Protein AF-A0A7S4T1X8-F1 (afdb_monomer)

Mean predicted aligned error: 4.45 Å

Organism: NCBI:txid49249

Solvent-accessible surface area (backbone atoms only — not comparable to full-atom values): 9087 Å² total; per-residue (Å²): 122,90,40,72,90,35,52,66,47,75,47,68,41,70,89,72,30,45,73,44,75,44,71,43,98,86,68,46,76,43,75,45,71,50,21,44,29,36,38,38,36,31,72,86,72,51,76,51,74,51,74,51,47,80,84,71,70,83,69,49,71,51,75,42,62,51,98,85,70,48,77,79,42,76,48,58,38,67,41,75,68,45,48,59,50,34,54,57,47,38,72,74,37,76,88,56,64,67,67,60,57,67,44,41,67,57,53,50,51,51,51,53,37,52,50,47,22,73,75,70,70,50,80,46,82,96,58,83,49,71,68,53,54,53,50,50,50,52,35,51,66,61,44,48,65,57,48,55,59,74,72,107

Radius of gyration: 18.96 Å; Cα contacts (8 Å, |Δi|>4): 176; chains: 1; bounding box: 48×50×50 Å

Nearest PDB structures (foldseek):
  1apy-assembly1_D  TM=4.528E-01  e=2.384E+00  Homo sapiens
  1lqy-assembly1_A  TM=5.316E-01  e=3.825E+00  Geobacillus stearothermophilus

Foldseek 3Di:
DDFPVFWPDKDWPLVFWDKDWDQDPVRDIDIAIQWTWMWTATNVGDIDIDTDHVPPDDKDKDWDADPVRHTPDMDIQPDPVLVVQLVVVCVVVVPDDSVCSSCVVVVVLVVVLVVCCVVPVPHRPPDDDPVNVVRVVNSVVSVGVVRVVNND

Secondary structure (DSSP, 8-state):
---TTTEEEEEE-TTT-EEEEEE-TTS-EEEEEEEEEEEEEETTS-EEEEEEETTS-S-EEEEEE-TTS-EEEEEEES-HHHHHHHHHHHHH-TTS-THHHHHHHHHHHHHHHHHHHHHH----TTPPPHHHHHHHHHHHHHHHHHHHHHT-

Sequence (152 aa):
DVSVENIESVVADKDFSSMQTLPGPSGKEFTDFDKIKFTIKTKTGKEVSVAADRCGGTDSYATVTDTNGEEVFRYWMPDEEDKIAVEKLQAKYPTAMPYFFTQDPDYVTVKERVAKFTATGEEAEGLATIGVAVETLRVAEYLTPLLMEQLK

Structure (mmCIF, N/CA/C/O backbone):
data_AF-A0A7S4T1X8-F1
#
_entry.id   AF-A0A7S4T1X8-F1
#
loop_
_atom_site.group_PDB
_atom_site.id
_atom_site.type_symbol
_atom_site.label_atom_id
_atom_site.label_alt_id
_atom_site.label_comp_id
_atom_site.label_asym_id
_atom_site.label_entity_id
_atom_site.label_seq_id
_atom_site.pdbx_PDB_ins_code
_atom_site.Cartn_x
_atom_site.Cartn_y
_atom_site.Cartn_z
_atom_site.occupancy
_atom_site.B_iso_or_equiv
_atom_site.auth_seq_id
_atom_site.auth_comp_id
_atom_site.auth_asym_id
_atom_site.auth_atom_id
_atom_site.pdbx_PDB_model_num
ATOM 1 N N . ASP A 1 1 ? -10.470 -7.784 -4.497 1.00 86.88 1 ASP A 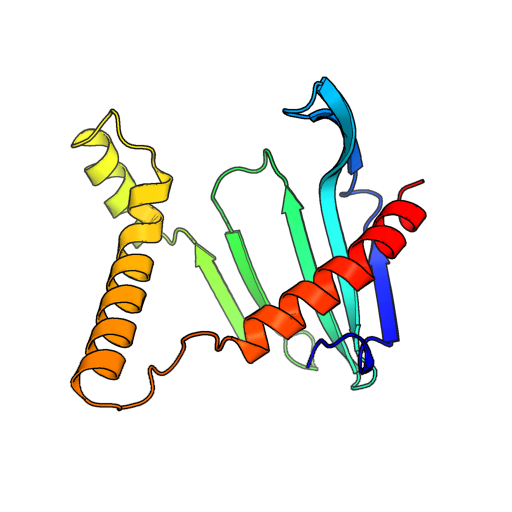N 1
ATOM 2 C CA . ASP A 1 1 ? -11.297 -8.394 -3.431 1.00 86.88 1 ASP A CA 1
ATOM 3 C C . ASP A 1 1 ? -11.672 -7.356 -2.390 1.00 86.88 1 ASP A C 1
ATOM 5 O O . ASP A 1 1 ? -12.847 -7.208 -2.088 1.00 86.88 1 ASP A O 1
ATOM 9 N N . VAL A 1 2 ? -10.699 -6.582 -1.907 1.00 94.06 2 VAL A N 1
ATOM 10 C CA . VAL A 1 2 ? -10.977 -5.371 -1.131 1.00 94.06 2 VAL A CA 1
ATOM 11 C C . VAL A 1 2 ? -11.645 -4.329 -2.036 1.00 94.06 2 VAL A C 1
ATOM 13 O O . VAL A 1 2 ? -11.063 -3.916 -3.036 1.00 94.06 2 VAL A O 1
ATOM 16 N N . SER A 1 3 ? -12.871 -3.943 -1.693 1.00 97.00 3 SER A N 1
ATOM 17 C CA . SER A 1 3 ? -13.608 -2.797 -2.238 1.00 97.00 3 SER A CA 1
ATOM 18 C C . SER A 1 3 ? -14.526 -2.256 -1.144 1.00 97.00 3 SER A C 1
ATOM 20 O O . SER A 1 3 ? -14.841 -2.985 -0.201 1.00 97.00 3 SER A O 1
ATOM 22 N N . VAL A 1 4 ? -14.989 -1.011 -1.264 1.00 97.69 4 VAL A N 1
ATOM 23 C CA . VAL A 1 4 ? -15.889 -0.392 -0.269 1.00 97.69 4 VAL A CA 1
ATOM 24 C C . VAL A 1 4 ? -17.127 -1.258 -0.014 1.00 97.69 4 VAL A C 1
ATOM 26 O O . VAL A 1 4 ? -17.553 -1.446 1.121 1.00 97.69 4 VAL A O 1
ATOM 29 N N . GLU A 1 5 ? -17.679 -1.850 -1.068 1.00 97.88 5 GLU A N 1
ATOM 30 C CA . GLU A 1 5 ? -18.877 -2.683 -1.013 1.00 97.88 5 GLU A CA 1
ATOM 31 C C . GLU A 1 5 ? -18.616 -4.062 -0.399 1.00 97.88 5 GLU A C 1
ATOM 33 O O . GLU A 1 5 ? -19.553 -4.683 0.109 1.00 97.88 5 GLU A O 1
ATOM 38 N N . ASN A 1 6 ? -17.375 -4.551 -0.438 1.00 98.06 6 ASN A N 1
ATOM 39 C CA . ASN A 1 6 ? -17.007 -5.883 0.038 1.00 98.06 6 ASN A CA 1
ATOM 40 C C . ASN A 1 6 ? -16.298 -5.879 1.402 1.00 98.06 6 ASN A C 1
ATOM 42 O O . ASN A 1 6 ? -16.036 -6.947 1.952 1.00 98.06 6 ASN A O 1
ATOM 46 N N . ILE A 1 7 ? -16.005 -4.711 1.975 1.00 98.25 7 ILE A N 1
ATOM 47 C CA . ILE A 1 7 ? -15.498 -4.608 3.348 1.00 98.25 7 ILE A CA 1
ATOM 48 C C . ILE A 1 7 ? -16.614 -5.012 4.323 1.00 98.25 7 ILE A C 1
ATOM 50 O O . ILE A 1 7 ? -17.732 -4.495 4.269 1.00 98.25 7 ILE A O 1
ATOM 54 N N . GLU A 1 8 ? -16.319 -5.978 5.192 1.00 98.19 8 GLU A N 1
ATOM 55 C CA . GLU A 1 8 ? -17.170 -6.379 6.317 1.00 98.19 8 GLU A CA 1
ATOM 56 C C . GLU A 1 8 ? -16.821 -5.550 7.555 1.00 98.19 8 GLU A C 1
ATOM 58 O O . GLU A 1 8 ? -17.704 -4.985 8.198 1.00 98.19 8 GLU A O 1
ATOM 63 N N . SER A 1 9 ? -15.528 -5.452 7.870 1.00 98.12 9 SER A N 1
ATOM 64 C CA . SER A 1 9 ? -15.030 -4.676 9.001 1.00 98.12 9 SER A CA 1
ATOM 65 C C . SER A 1 9 ? -13.590 -4.214 8.785 1.00 98.12 9 SER A C 1
ATOM 67 O O . SER A 1 9 ? -12.847 -4.763 7.968 1.00 98.12 9 SER A O 1
ATOM 69 N N . VAL A 1 10 ? -13.198 -3.185 9.535 1.00 98.31 10 VAL A N 1
ATOM 70 C CA . VAL A 1 10 ? -11.813 -2.728 9.648 1.00 98.31 10 VAL A CA 1
ATOM 71 C C . VAL A 1 10 ? -11.495 -2.437 11.110 1.00 98.31 10 VAL A C 1
ATOM 73 O O . VAL A 1 10 ? -12.286 -1.786 11.797 1.00 98.31 10 VAL A O 1
ATOM 76 N N . VAL A 1 11 ? -10.345 -2.914 11.582 1.00 98.56 11 VAL A N 1
ATOM 77 C CA . VAL A 1 11 ? -9.881 -2.713 12.961 1.00 98.56 11 VAL A CA 1
ATOM 78 C C . VAL A 1 11 ? -8.464 -2.154 12.946 1.00 98.56 11 VAL A C 1
ATOM 80 O O . VAL A 1 11 ? -7.575 -2.753 12.344 1.00 98.56 11 VAL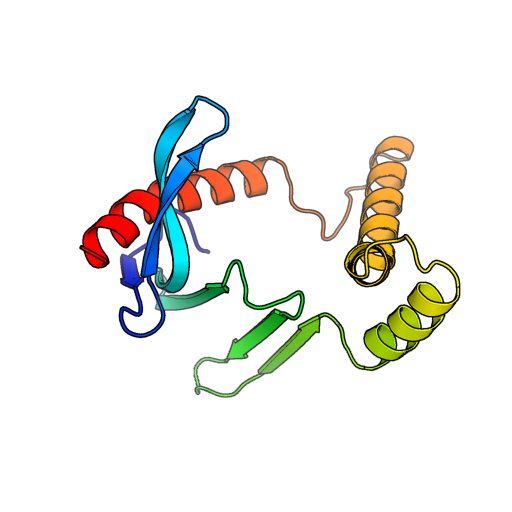 A O 1
ATOM 83 N N . ALA A 1 12 ? -8.263 -1.014 13.604 1.00 98.38 12 ALA A N 1
ATOM 84 C CA . ALA A 1 12 ? -6.953 -0.419 13.830 1.00 98.38 12 ALA A CA 1
ATOM 85 C C . ALA A 1 12 ? -6.227 -1.115 14.992 1.00 98.38 12 ALA A C 1
ATOM 87 O O . ALA A 1 12 ? -6.806 -1.374 16.048 1.00 98.38 12 ALA A O 1
ATOM 88 N N . ASP A 1 13 ? -4.935 -1.364 14.812 1.00 98.31 13 ASP A N 1
ATOM 89 C CA . ASP A 1 13 ? -4.016 -1.756 15.876 1.00 98.31 13 ASP A CA 1
ATOM 90 C C . ASP A 1 13 ? -3.618 -0.493 16.651 1.00 98.31 13 ASP A C 1
ATOM 92 O O . ASP A 1 13 ? -2.777 0.288 16.197 1.00 98.31 13 ASP A O 1
ATOM 96 N N . LYS A 1 14 ? -4.270 -0.257 17.795 1.00 97.31 14 LYS A N 1
ATOM 97 C CA . LYS A 1 14 ? -4.070 0.954 18.607 1.00 97.31 14 LYS A CA 1
ATOM 98 C C . LYS A 1 14 ? -2.705 1.016 19.294 1.00 97.31 14 LYS A C 1
ATOM 100 O O . LYS A 1 14 ? -2.286 2.104 19.668 1.00 97.31 14 LYS A O 1
ATOM 105 N N . ASP A 1 15 ? -2.031 -0.121 19.461 1.00 97.69 15 ASP A N 1
ATOM 106 C CA . ASP A 1 15 ? -0.712 -0.163 20.099 1.00 97.69 15 ASP A CA 1
ATOM 107 C C . ASP A 1 15 ? 0.377 0.292 19.120 1.00 97.69 15 ASP A C 1
ATOM 109 O O . ASP A 1 15 ? 1.368 0.905 19.518 1.00 97.69 15 ASP A O 1
ATOM 113 N N . PHE A 1 16 ? 0.190 0.008 17.828 1.00 97.44 16 PHE A N 1
ATOM 114 C CA . PHE A 1 16 ? 1.094 0.456 16.770 1.00 97.44 16 PHE A CA 1
ATOM 115 C C . PHE A 1 16 ? 0.760 1.856 16.234 1.00 97.44 16 PHE A C 1
ATOM 117 O O . PHE A 1 16 ? 1.659 2.599 15.840 1.00 97.44 16 PHE A O 1
ATOM 124 N N . SER A 1 17 ? -0.528 2.187 16.145 1.00 98.00 17 SER A N 1
ATOM 125 C CA . SER A 1 17 ? -1.007 3.337 15.372 1.00 98.00 17 SER A CA 1
ATOM 126 C C . SER A 1 17 ? -1.090 4.619 16.193 1.00 98.00 17 SER A C 1
ATOM 128 O O . SER A 1 17 ? -1.477 4.602 17.359 1.00 98.00 17 SER A O 1
ATOM 130 N N . SER A 1 18 ? -0.825 5.752 15.549 1.00 97.44 18 SER A N 1
ATOM 131 C CA . SER A 1 18 ? -0.925 7.078 16.154 1.00 97.44 18 SER A CA 1
ATOM 132 C C . SER A 1 18 ? -1.297 8.149 15.127 1.00 97.44 18 SER A C 1
ATOM 134 O O . SER A 1 18 ? -1.129 7.982 13.916 1.00 97.44 18 SER A O 1
ATOM 136 N N . MET A 1 19 ? -1.857 9.253 15.630 1.00 96.88 19 MET A N 1
ATOM 137 C CA . MET A 1 19 ? -2.143 10.451 14.845 1.00 96.88 19 MET A CA 1
ATOM 138 C C . MET A 1 19 ? -1.301 11.623 15.339 1.00 96.88 19 MET A C 1
ATOM 140 O O . MET A 1 19 ? -1.090 11.800 16.541 1.00 96.88 19 MET A O 1
ATOM 144 N N . GLN A 1 20 ? -0.904 12.478 14.405 1.00 95.56 20 GLN A N 1
ATOM 145 C CA . GLN A 1 20 ? -0.154 13.695 14.661 1.00 95.56 20 GLN A CA 1
ATOM 146 C C . GLN A 1 20 ? -0.837 14.890 13.993 1.00 95.56 20 GLN A C 1
ATOM 148 O O . GLN A 1 20 ? -1.255 14.820 12.837 1.00 95.56 20 GLN A O 1
ATOM 153 N N . THR A 1 21 ? -0.902 16.012 14.710 1.00 95.94 21 THR A N 1
ATOM 154 C CA . THR A 1 21 ? -1.341 17.301 14.164 1.00 95.94 21 THR A CA 1
ATOM 155 C C . THR A 1 21 ? -0.130 18.150 13.806 1.00 95.94 21 THR A C 1
ATOM 157 O O . THR A 1 21 ? 0.712 18.414 14.663 1.00 95.94 21 THR A O 1
ATOM 160 N N . LEU A 1 22 ? -0.041 18.585 12.548 1.00 93.19 22 LEU A N 1
ATOM 161 C CA . LEU A 1 22 ? 1.040 19.432 12.041 1.00 93.19 22 LEU A CA 1
ATOM 162 C C . LEU A 1 22 ? 0.485 20.598 11.208 1.00 93.19 22 LEU A C 1
ATOM 164 O O . LEU A 1 22 ? -0.573 20.460 10.589 1.00 93.19 22 LEU A O 1
ATOM 168 N N . PRO A 1 23 ? 1.186 21.744 11.139 1.00 94.31 23 PRO A N 1
ATOM 169 C CA . PRO A 1 23 ? 0.843 22.800 10.195 1.00 94.31 23 PRO A CA 1
ATOM 170 C C . PRO A 1 23 ? 1.117 22.328 8.761 1.00 94.31 23 PRO A C 1
ATOM 172 O O . PRO A 1 23 ? 2.245 21.983 8.408 1.00 94.31 23 PRO A O 1
ATOM 175 N N . GLY A 1 24 ? 0.083 22.317 7.922 1.00 87.50 24 GLY A N 1
ATOM 176 C CA . GLY A 1 24 ? 0.209 22.008 6.502 1.00 87.50 24 GLY A CA 1
ATOM 177 C C . GLY A 1 24 ? 0.817 23.165 5.692 1.00 87.50 24 GLY A C 1
ATOM 178 O O . GLY A 1 24 ? 0.989 24.271 6.209 1.00 87.50 24 GLY A O 1
ATOM 179 N N . PRO A 1 25 ? 1.062 22.976 4.380 1.00 87.50 25 PRO A N 1
ATOM 180 C CA . PRO A 1 25 ? 1.620 24.015 3.501 1.00 87.50 25 PRO A CA 1
ATOM 181 C C . PRO A 1 25 ? 0.771 25.294 3.419 1.00 87.50 25 PRO A C 1
ATOM 183 O O . PRO A 1 25 ? 1.271 26.359 3.071 1.00 87.50 25 PRO A O 1
ATOM 186 N N . SER A 1 26 ? -0.521 25.193 3.745 1.00 90.56 26 SER A N 1
ATOM 187 C CA . SER A 1 26 ? -1.451 26.325 3.821 1.00 90.56 26 SER A CA 1
ATOM 188 C C . SER A 1 26 ? -1.370 27.112 5.138 1.00 90.56 26 SER A C 1
ATOM 190 O O . SER A 1 26 ? -2.104 28.083 5.308 1.00 90.56 26 SER A O 1
ATOM 192 N N . GLY A 1 27 ? -0.533 26.679 6.088 1.00 90.81 27 GLY A N 1
ATOM 193 C CA . GLY A 1 27 ? -0.446 27.220 7.446 1.00 90.81 27 GLY A CA 1
ATOM 194 C C . GLY A 1 27 ? -1.565 26.760 8.388 1.00 90.81 27 GLY A C 1
ATOM 195 O O . GLY A 1 27 ? -1.557 27.129 9.558 1.00 90.81 27 GLY A O 1
ATOM 196 N N . LYS A 1 28 ? -2.527 25.963 7.906 1.00 95.44 28 LYS A N 1
ATOM 197 C CA . LYS A 1 28 ? -3.589 25.377 8.736 1.00 95.44 28 LYS A CA 1
ATOM 198 C C . LYS A 1 28 ? -3.118 24.074 9.364 1.00 95.44 28 LYS A C 1
ATOM 200 O O . LYS A 1 28 ? -2.445 23.287 8.703 1.00 95.44 28 LYS A O 1
ATOM 205 N N . GLU A 1 29 ? -3.511 23.840 10.610 1.00 96.00 29 GLU A N 1
ATOM 206 C CA . GLU A 1 29 ? -3.300 22.549 11.260 1.00 96.00 29 GLU A CA 1
ATOM 207 C C . GLU A 1 29 ? -4.073 21.442 10.537 1.00 96.00 29 GLU A C 1
ATOM 209 O O . GLU A 1 29 ? -5.210 21.636 10.097 1.00 96.00 29 GLU A O 1
ATOM 214 N N . PHE A 1 30 ? -3.431 20.286 10.414 1.00 93.69 30 PHE A N 1
ATOM 215 C CA . PHE A 1 30 ? -3.990 19.077 9.833 1.00 93.69 30 PHE A CA 1
ATOM 216 C C . PHE A 1 30 ? -3.587 17.881 10.693 1.00 93.69 30 PHE A C 1
ATOM 218 O O . PHE A 1 30 ? -2.409 17.723 11.017 1.00 93.69 30 PHE A O 1
ATOM 225 N N . THR A 1 31 ? -4.569 17.068 11.077 1.00 94.75 31 THR A N 1
ATOM 226 C CA . THR A 1 31 ? -4.363 15.832 11.838 1.00 94.75 31 THR A CA 1
ATOM 227 C C . THR A 1 31 ? -4.402 14.648 10.890 1.00 94.75 31 THR A C 1
ATOM 229 O O . THR A 1 31 ? -5.372 14.493 10.153 1.00 94.75 31 THR A O 1
ATOM 232 N N . ASP A 1 32 ? -3.368 13.815 10.936 1.00 95.06 32 ASP A N 1
ATOM 233 C CA . ASP A 1 32 ? -3.229 12.631 10.088 1.00 95.06 32 ASP A CA 1
ATOM 234 C C . ASP A 1 32 ? -2.432 11.537 10.806 1.00 95.06 32 ASP A C 1
ATOM 236 O O . ASP A 1 32 ? -1.815 11.792 11.841 1.00 95.06 32 ASP A O 1
ATOM 240 N N . PHE A 1 33 ? -2.406 10.330 10.254 1.00 96.56 33 PHE A N 1
ATOM 241 C CA . PHE A 1 33 ? -1.634 9.219 10.797 1.00 96.56 33 PHE A CA 1
ATOM 242 C C . PHE A 1 33 ? -0.128 9.446 10.610 1.00 96.56 33 PHE A C 1
ATOM 244 O O . PHE A 1 33 ? 0.348 9.582 9.482 1.00 96.56 33 PHE A O 1
ATOM 251 N N . ASP A 1 34 ? 0.652 9.453 11.693 1.00 95.88 34 ASP A N 1
ATOM 252 C CA . ASP A 1 34 ? 2.110 9.294 11.591 1.00 95.88 34 ASP A CA 1
ATOM 253 C C . ASP A 1 34 ? 2.497 7.809 11.513 1.00 95.88 34 ASP A C 1
ATOM 255 O O . ASP A 1 34 ? 3.448 7.457 10.807 1.00 95.88 34 ASP A O 1
ATOM 259 N N . LYS A 1 35 ? 1.693 6.941 12.145 1.00 97.44 35 LYS A N 1
ATOM 260 C CA . LYS A 1 35 ? 1.757 5.480 12.032 1.00 97.44 35 LYS A CA 1
ATOM 261 C C . LYS A 1 35 ? 0.361 4.898 11.973 1.00 97.44 35 LYS A C 1
ATOM 263 O O . LYS A 1 35 ? -0.525 5.310 12.716 1.00 97.44 35 LYS A O 1
ATOM 268 N N . ILE A 1 36 ? 0.163 3.894 11.135 1.00 98.00 36 ILE A N 1
ATOM 269 C CA . ILE A 1 36 ? -1.111 3.195 11.063 1.00 98.00 36 ILE A CA 1
ATOM 270 C C . ILE A 1 36 ? -0.881 1.724 10.767 1.00 98.00 36 ILE A C 1
ATOM 272 O O . ILE A 1 36 ? -0.127 1.365 9.867 1.00 98.00 36 ILE A O 1
ATOM 276 N N . LYS A 1 37 ? -1.558 0.863 11.517 1.00 98.25 37 LYS A N 1
ATOM 277 C CA . LYS A 1 37 ? -1.712 -0.548 11.203 1.00 98.25 37 LYS A CA 1
ATOM 278 C C . LYS A 1 37 ? -3.165 -0.935 11.388 1.00 98.25 37 LYS A C 1
ATOM 280 O O . LYS A 1 37 ? -3.786 -0.577 12.384 1.00 98.25 37 LYS A O 1
ATOM 285 N N . PHE A 1 38 ? -3.716 -1.647 10.420 1.00 98.44 38 PHE A N 1
ATOM 286 C CA . PHE A 1 38 ? -5.106 -2.075 10.455 1.00 98.44 38 PHE A CA 1
ATOM 287 C C . PHE A 1 38 ? -5.302 -3.372 9.689 1.00 98.44 38 PHE A C 1
ATOM 289 O O . PHE A 1 38 ? -4.540 -3.693 8.776 1.00 98.44 38 PHE A O 1
ATOM 296 N N . THR A 1 39 ? -6.364 -4.083 10.044 1.00 98.31 39 THR A N 1
ATOM 297 C CA . THR A 1 39 ? -6.805 -5.293 9.356 1.00 98.31 39 THR A CA 1
ATOM 298 C C . THR A 1 39 ? -8.194 -5.063 8.786 1.00 98.31 39 THR A C 1
ATOM 300 O O . THR A 1 39 ? -9.120 -4.694 9.508 1.00 98.31 39 THR A O 1
ATOM 303 N N . ILE A 1 40 ? -8.332 -5.282 7.482 1.00 98.31 40 ILE A N 1
ATOM 304 C CA . ILE A 1 40 ? -9.605 -5.343 6.773 1.00 98.31 40 ILE A CA 1
ATOM 305 C C . ILE A 1 40 ? -10.049 -6.797 6.730 1.00 98.31 40 ILE A C 1
ATOM 307 O O . ILE A 1 40 ? -9.304 -7.653 6.251 1.00 98.31 40 ILE A O 1
ATOM 311 N N . LYS A 1 41 ? -11.294 -7.050 7.124 1.00 97.94 41 LYS A N 1
ATOM 312 C CA . LYS A 1 41 ? -11.992 -8.294 6.822 1.00 97.94 41 LYS A CA 1
ATOM 313 C C . LYS A 1 41 ? -13.018 -8.050 5.724 1.00 97.94 41 LYS A C 1
ATOM 315 O O . LYS A 1 41 ? -13.783 -7.085 5.762 1.00 97.94 41 LYS A O 1
ATOM 320 N N . THR A 1 42 ? -13.013 -8.914 4.722 1.00 97.69 42 THR A N 1
ATOM 321 C CA . THR A 1 42 ? -13.947 -8.866 3.593 1.00 97.69 42 THR A CA 1
ATOM 322 C C . THR A 1 42 ? -15.139 -9.789 3.834 1.00 97.69 42 THR A C 1
ATOM 324 O O . THR A 1 42 ? -15.017 -10.808 4.512 1.00 97.69 42 THR A O 1
ATOM 327 N N . LYS A 1 43 ? -16.287 -9.493 3.216 1.00 97.75 43 LYS A N 1
ATOM 328 C CA . LYS A 1 43 ? -17.503 -10.331 3.296 1.00 97.75 43 LYS A CA 1
ATOM 329 C C . LYS A 1 43 ? -17.309 -11.723 2.685 1.00 97.75 43 LYS A C 1
ATOM 331 O O . LYS A 1 43 ? -18.076 -12.640 2.959 1.00 97.75 43 LYS A O 1
ATOM 336 N N . THR A 1 44 ? -16.281 -11.877 1.856 1.00 95.00 44 THR A N 1
ATOM 337 C CA . THR A 1 44 ? -15.809 -13.135 1.262 1.00 95.00 44 THR A CA 1
ATOM 338 C C . THR A 1 44 ? -14.935 -13.956 2.219 1.00 95.00 44 THR A C 1
ATOM 340 O O . THR A 1 44 ? -14.527 -15.058 1.862 1.00 95.00 44 THR A O 1
ATOM 343 N N . GLY A 1 45 ? -14.647 -13.449 3.423 1.00 93.06 45 GLY A N 1
ATOM 344 C CA . GLY A 1 45 ? -13.864 -14.134 4.451 1.00 93.06 45 GLY A CA 1
ATOM 345 C C . GLY A 1 45 ? -12.347 -13.990 4.309 1.00 93.06 45 GLY A C 1
ATOM 346 O O . GLY A 1 45 ? -11.620 -14.621 5.067 1.00 93.06 45 GLY A O 1
ATOM 347 N N . LYS A 1 46 ? -11.854 -13.175 3.366 1.00 94.75 46 LYS A N 1
ATOM 348 C CA . LYS A 1 46 ? -10.423 -12.848 3.257 1.00 94.75 46 LYS A CA 1
ATOM 349 C C . LYS A 1 46 ? -10.054 -11.707 4.192 1.00 94.75 46 LYS A C 1
ATOM 351 O O . LYS A 1 46 ? -10.863 -10.802 4.419 1.00 94.75 46 LYS A O 1
ATOM 356 N N . GLU A 1 47 ? -8.808 -11.714 4.641 1.00 95.81 47 GLU A N 1
ATOM 357 C CA . GLU A 1 47 ? -8.247 -10.687 5.511 1.00 95.81 47 GLU A CA 1
ATOM 358 C C . GLU A 1 47 ? -7.011 -10.060 4.870 1.00 95.81 47 GLU A C 1
ATOM 360 O O . GLU A 1 47 ? -6.218 -10.737 4.215 1.00 95.81 47 GLU A O 1
ATOM 365 N N . VAL A 1 48 ? -6.868 -8.748 5.038 1.00 96.50 48 VAL A N 1
ATOM 366 C CA . VAL A 1 48 ? -5.703 -7.986 4.581 1.00 96.50 48 VAL A CA 1
ATOM 367 C C . VAL A 1 48 ? -5.267 -7.071 5.710 1.00 96.50 48 VAL A C 1
ATOM 369 O O . VAL A 1 48 ? -6.054 -6.247 6.171 1.00 96.50 48 VAL A O 1
ATOM 372 N N . SER A 1 49 ? -4.010 -7.195 6.128 1.00 96.38 49 SER A N 1
ATOM 373 C CA . SER A 1 49 ? -3.396 -6.301 7.107 1.00 96.38 49 SER A CA 1
ATOM 374 C C . SER A 1 49 ? -2.406 -5.371 6.423 1.00 96.38 49 SER A C 1
ATOM 376 O O . SER A 1 49 ? -1.572 -5.819 5.640 1.00 96.38 49 SER A O 1
ATOM 378 N N . VAL A 1 50 ? -2.491 -4.081 6.733 1.00 96.81 50 VAL A N 1
ATOM 379 C CA . VAL A 1 50 ? -1.593 -3.043 6.216 1.00 96.81 50 VAL A CA 1
ATOM 380 C C . VAL A 1 50 ? -0.961 -2.334 7.402 1.00 96.81 50 VAL A C 1
ATOM 382 O O . VAL A 1 50 ? -1.661 -2.017 8.360 1.00 96.81 50 VAL A O 1
ATOM 385 N N . ALA A 1 51 ? 0.347 -2.090 7.335 1.00 96.62 51 ALA A N 1
ATOM 386 C CA . ALA A 1 51 ? 1.085 -1.295 8.307 1.00 96.62 51 ALA A CA 1
ATOM 387 C C . ALA A 1 51 ? 1.970 -0.276 7.580 1.00 96.62 51 ALA A C 1
ATOM 389 O O . ALA A 1 51 ? 2.640 -0.623 6.609 1.00 96.62 51 ALA A O 1
ATOM 390 N N . ALA A 1 52 ? 1.974 0.965 8.054 1.00 95.81 52 ALA A N 1
ATOM 391 C CA . ALA A 1 52 ? 2.794 2.048 7.533 1.00 95.81 52 ALA A CA 1
ATOM 392 C C . ALA A 1 52 ? 3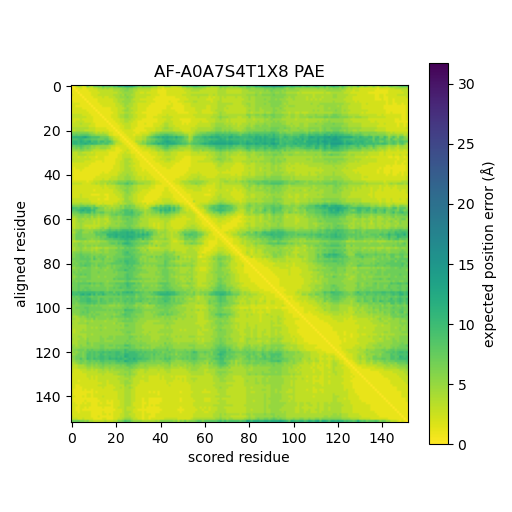.287 2.941 8.681 1.00 95.81 52 ALA A C 1
ATOM 394 O O . ALA A 1 52 ? 2.524 3.282 9.585 1.00 95.81 52 ALA A O 1
ATOM 395 N N . ASP A 1 53 ? 4.561 3.330 8.624 1.00 95.25 53 ASP A N 1
ATOM 396 C CA . ASP A 1 53 ? 5.208 4.260 9.555 1.00 95.25 53 ASP A CA 1
ATOM 397 C C . ASP A 1 53 ? 5.949 5.315 8.732 1.00 95.25 53 ASP A C 1
ATOM 399 O O . ASP A 1 53 ? 6.898 4.995 8.013 1.00 95.25 53 ASP A O 1
ATOM 403 N N . ARG A 1 54 ? 5.522 6.579 8.833 1.00 91.56 54 ARG A N 1
ATOM 404 C CA . ARG A 1 54 ? 6.103 7.693 8.067 1.00 91.56 54 ARG A CA 1
ATOM 405 C C . ARG A 1 54 ? 7.603 7.872 8.333 1.00 91.56 54 ARG A C 1
ATOM 407 O O . ARG A 1 54 ? 8.317 8.389 7.477 1.00 91.56 54 ARG A O 1
ATOM 414 N N . CYS A 1 55 ? 8.078 7.445 9.501 1.00 87.00 55 CYS A N 1
ATOM 415 C CA . CYS A 1 55 ? 9.468 7.543 9.936 1.00 87.00 55 CYS A CA 1
ATOM 416 C C . CYS A 1 55 ? 10.174 6.174 9.984 1.00 87.00 55 CYS A C 1
ATOM 418 O O . CYS A 1 55 ? 11.300 6.094 10.472 1.00 87.00 55 CYS A O 1
ATOM 420 N N . GLY A 1 56 ? 9.534 5.108 9.488 1.00 82.81 56 GLY A N 1
ATOM 421 C CA . GLY A 1 56 ? 10.019 3.727 9.583 1.00 82.81 56 GLY A CA 1
ATOM 422 C C . GLY A 1 56 ? 11.148 3.356 8.614 1.00 82.81 56 GLY A C 1
ATOM 423 O O . GLY A 1 56 ? 11.704 2.268 8.725 1.00 82.81 56 GLY A O 1
ATOM 424 N N . GLY A 1 57 ? 11.507 4.248 7.687 1.00 85.06 57 GLY A N 1
ATOM 425 C CA . GLY A 1 57 ? 12.517 4.000 6.656 1.00 85.06 57 GLY A CA 1
ATOM 426 C C . GLY A 1 57 ? 11.907 3.628 5.304 1.00 85.06 57 GLY A C 1
ATOM 427 O O . GLY A 1 57 ? 10.774 3.993 5.003 1.00 85.06 57 GLY A O 1
ATOM 428 N N . THR A 1 58 ? 12.694 2.958 4.464 1.00 81.50 58 THR A N 1
ATOM 429 C CA . THR A 1 58 ? 12.323 2.595 3.081 1.00 81.50 58 THR A CA 1
ATOM 430 C C . 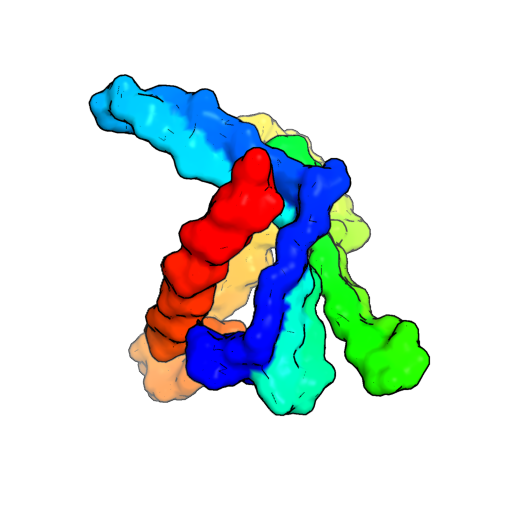THR A 1 58 ? 12.036 1.110 2.897 1.00 81.50 58 THR A C 1
ATOM 432 O O . THR A 1 58 ? 11.629 0.699 1.813 1.00 81.50 58 THR A O 1
ATOM 435 N N . ASP A 1 59 ? 12.266 0.320 3.941 1.00 87.38 59 ASP A N 1
ATOM 436 C CA . ASP A 1 59 ? 12.149 -1.127 3.892 1.00 87.38 59 ASP A CA 1
ATOM 437 C C . ASP A 1 59 ? 10.682 -1.524 4.041 1.00 87.38 59 ASP A C 1
ATOM 439 O O . ASP A 1 59 ? 9.942 -0.998 4.874 1.00 87.38 59 ASP A O 1
ATOM 443 N N . SER A 1 60 ? 10.256 -2.477 3.228 1.00 90.44 60 SER A N 1
ATOM 444 C CA . SER A 1 60 ? 8.897 -2.993 3.236 1.00 90.44 60 SER A CA 1
ATOM 445 C C . SER A 1 60 ? 8.898 -4.478 2.919 1.00 90.44 60 SER A C 1
ATOM 447 O O . SER A 1 60 ? 9.825 -5.011 2.304 1.00 90.44 60 SER A O 1
ATOM 449 N N . TYR A 1 61 ? 7.850 -5.160 3.362 1.00 92.38 61 TYR A N 1
ATOM 450 C CA . TYR A 1 61 ? 7.620 -6.544 3.000 1.00 92.38 61 TYR A CA 1
ATOM 451 C C . TYR A 1 61 ? 6.130 -6.819 2.873 1.00 92.38 61 TYR A C 1
ATOM 453 O O . TYR A 1 61 ? 5.295 -6.124 3.453 1.00 92.38 61 TYR A O 1
ATOM 461 N N . ALA A 1 62 ? 5.815 -7.865 2.125 1.00 93.44 62 ALA A N 1
ATOM 462 C CA . ALA A 1 62 ? 4.477 -8.416 2.031 1.00 93.44 62 ALA A CA 1
ATOM 463 C C . ALA A 1 62 ? 4.551 -9.925 2.244 1.00 93.44 62 ALA A C 1
ATOM 465 O O . ALA A 1 62 ? 5.458 -10.581 1.731 1.00 93.44 62 ALA A O 1
ATOM 466 N N . THR A 1 63 ? 3.592 -10.476 2.981 1.00 95.19 63 THR A N 1
ATOM 467 C CA . THR A 1 63 ? 3.415 -11.922 3.133 1.00 95.19 63 THR A CA 1
ATOM 468 C C . THR A 1 63 ? 2.027 -12.334 2.667 1.00 95.19 63 THR A C 1
ATOM 470 O O . THR A 1 63 ? 1.071 -11.561 2.749 1.00 95.19 63 THR A O 1
ATOM 473 N N . VAL A 1 64 ? 1.915 -13.563 2.166 1.00 94.62 64 VAL A N 1
ATOM 474 C CA . VAL A 1 64 ? 0.631 -14.213 1.892 1.00 94.62 64 VAL A CA 1
ATOM 475 C C . VAL A 1 64 ? 0.598 -15.515 2.663 1.00 94.62 64 VAL A C 1
ATOM 477 O O . VAL A 1 64 ? 1.523 -16.324 2.582 1.00 94.62 64 VAL A O 1
ATOM 480 N N . THR A 1 65 ? -0.490 -15.706 3.392 1.00 94.88 65 THR A N 1
ATOM 481 C CA . THR A 1 65 ? -0.751 -16.901 4.181 1.00 94.88 65 THR A CA 1
ATOM 482 C C . THR A 1 65 ? -1.942 -17.639 3.582 1.00 94.88 65 THR A C 1
ATOM 484 O O . THR A 1 65 ? -2.903 -17.007 3.134 1.00 94.88 65 THR A O 1
ATOM 487 N N . ASP A 1 66 ? -1.876 -18.966 3.533 1.00 92.06 66 ASP A N 1
ATOM 488 C CA . ASP A 1 66 ? -2.991 -19.799 3.094 1.00 92.06 66 ASP A CA 1
ATOM 489 C C . ASP A 1 66 ? -4.081 -19.937 4.179 1.00 92.06 66 ASP A C 1
ATOM 491 O O . ASP A 1 66 ? -4.007 -19.369 5.271 1.00 92.06 66 ASP A O 1
ATOM 495 N N . THR A 1 67 ? -5.120 -20.723 3.894 1.00 88.94 67 THR A N 1
ATOM 496 C CA . THR A 1 67 ? -6.223 -20.968 4.838 1.00 88.94 67 THR A CA 1
ATOM 497 C C . THR A 1 67 ? -5.825 -21.785 6.070 1.00 88.94 67 THR A C 1
ATOM 499 O O . THR A 1 67 ? -6.595 -21.835 7.026 1.00 88.94 67 THR A O 1
ATOM 502 N N . ASN A 1 68 ? -4.662 -22.441 6.056 1.00 91.12 68 ASN A N 1
ATOM 503 C CA . ASN A 1 68 ? -4.130 -23.209 7.181 1.00 91.12 68 ASN A CA 1
ATOM 504 C C . ASN A 1 68 ? -3.242 -22.356 8.097 1.00 91.12 68 ASN A C 1
ATOM 506 O O . ASN A 1 68 ? -2.787 -22.846 9.130 1.00 91.12 68 ASN A O 1
ATOM 510 N N . GLY A 1 69 ? -3.002 -21.090 7.740 1.00 89.06 69 GLY A N 1
ATOM 511 C CA . GLY A 1 69 ? -2.075 -20.228 8.463 1.00 89.06 69 GLY A CA 1
ATOM 512 C C . GLY A 1 69 ? -0.616 -20.398 8.025 1.00 89.06 69 GLY A C 1
ATOM 513 O O . GLY A 1 69 ? 0.270 -19.863 8.690 1.00 89.06 69 GLY A O 1
ATOM 514 N N . GLU A 1 70 ? -0.344 -21.109 6.926 1.00 94.06 70 GLU A N 1
ATOM 515 C CA . GLU A 1 70 ? 1.007 -21.309 6.398 1.00 94.06 70 GLU A CA 1
ATOM 516 C C . GLU A 1 70 ? 1.409 -20.160 5.464 1.00 94.06 70 GLU A C 1
ATOM 518 O O . GLU A 1 70 ? 0.670 -19.790 4.551 1.00 94.06 70 GLU A O 1
ATO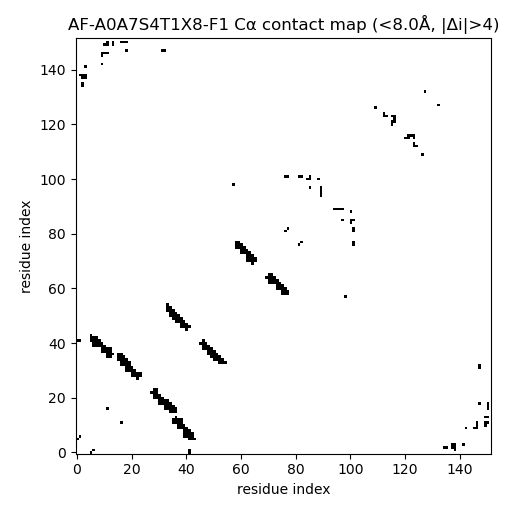M 523 N N . GLU A 1 71 ? 2.581 -19.564 5.696 1.00 96.06 71 GLU A N 1
ATOM 524 C CA . GLU A 1 71 ? 3.140 -18.541 4.808 1.00 96.06 71 GLU A CA 1
ATOM 525 C C . GLU A 1 71 ? 3.558 -19.182 3.480 1.00 96.06 71 GLU A C 1
ATOM 527 O O . GLU A 1 71 ? 4.521 -19.942 3.416 1.00 96.06 71 GLU A O 1
ATOM 532 N N . VAL A 1 72 ? 2.837 -18.854 2.409 1.00 96.44 72 VAL A N 1
ATOM 533 C CA . VAL A 1 72 ? 3.084 -19.377 1.056 1.00 96.44 72 VAL A CA 1
ATOM 534 C C . VAL A 1 72 ? 3.884 -18.413 0.188 1.00 96.44 72 VAL A C 1
ATOM 536 O O . VAL A 1 72 ? 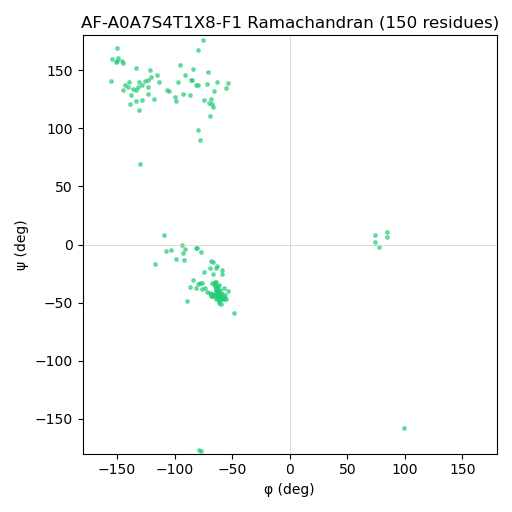4.351 -18.781 -0.889 1.00 96.44 72 VAL A O 1
ATOM 539 N N . PHE A 1 73 ? 4.032 -17.166 0.630 1.00 95.25 73 PHE A N 1
ATOM 540 C CA . PHE A 1 73 ? 4.777 -16.149 -0.092 1.00 95.25 73 PHE A CA 1
ATOM 541 C C . PHE A 1 73 ? 5.290 -15.073 0.859 1.00 95.25 73 PHE A C 1
ATOM 543 O O . PHE A 1 73 ? 4.558 -14.615 1.738 1.00 95.25 73 PHE A O 1
ATOM 550 N N . ARG A 1 74 ? 6.520 -14.618 0.616 1.00 94.06 74 ARG A N 1
ATOM 551 C CA . ARG A 1 74 ? 7.093 -13.418 1.217 1.00 94.06 74 ARG A CA 1
ATOM 552 C C . ARG A 1 74 ? 7.901 -12.669 0.178 1.00 94.06 74 ARG A C 1
ATOM 554 O O . ARG A 1 74 ? 8.707 -13.264 -0.530 1.00 94.06 74 ARG A O 1
ATOM 561 N N . TYR A 1 75 ? 7.713 -11.362 0.149 1.00 91.25 75 TYR A N 1
ATOM 562 C CA . TYR A 1 75 ? 8.491 -10.447 -0.665 1.00 91.25 75 TYR A CA 1
ATOM 563 C C . TYR A 1 75 ? 9.086 -9.354 0.212 1.00 91.25 75 TYR A C 1
ATOM 565 O O . TYR A 1 75 ? 8.408 -8.873 1.118 1.00 91.25 75 TYR A O 1
ATOM 573 N N . TRP A 1 76 ? 10.327 -8.969 -0.072 1.00 89.50 76 TRP A N 1
ATOM 574 C CA . TRP A 1 76 ? 11.045 -7.885 0.591 1.00 89.50 76 TRP A CA 1
ATOM 575 C C . TRP A 1 76 ? 11.437 -6.835 -0.436 1.00 89.50 76 TRP A C 1
ATOM 577 O O . TRP A 1 76 ? 11.809 -7.176 -1.552 1.00 89.50 76 TRP A O 1
ATOM 587 N N . MET A 1 77 ? 11.398 -5.572 -0.030 1.00 87.38 77 MET A N 1
ATOM 588 C CA . MET A 1 77 ? 11.983 -4.471 -0.780 1.00 87.38 77 MET A CA 1
ATOM 589 C C . MET A 1 77 ? 12.685 -3.525 0.202 1.00 87.38 77 MET A C 1
ATOM 591 O O . MET A 1 77 ? 12.005 -2.982 1.078 1.00 87.38 77 MET A O 1
ATOM 595 N N . PRO A 1 78 ? 13.997 -3.280 0.062 1.00 87.69 78 PRO A N 1
ATOM 596 C CA . PRO A 1 78 ? 14.920 -3.959 -0.857 1.00 87.69 78 PRO A CA 1
ATOM 597 C C . PRO A 1 78 ? 15.218 -5.409 -0.432 1.00 87.69 78 PRO A C 1
ATOM 599 O O . PRO A 1 78 ? 15.275 -5.708 0.767 1.00 87.69 78 PRO A O 1
ATOM 602 N N . ASP A 1 79 ? 15.454 -6.297 -1.399 1.00 88.50 79 ASP A N 1
ATOM 603 C CA . ASP A 1 79 ? 16.049 -7.611 -1.129 1.00 88.50 79 ASP A CA 1
ATOM 604 C C . ASP A 1 79 ? 17.585 -7.528 -0.933 1.00 88.50 79 ASP A C 1
ATOM 606 O O . ASP A 1 79 ? 18.170 -6.444 -0.864 1.00 88.50 79 ASP A O 1
ATOM 610 N N . GLU A 1 80 ? 18.269 -8.662 -0.748 1.00 89.38 80 GLU A N 1
ATOM 611 C CA . GLU A 1 80 ? 19.727 -8.659 -0.530 1.00 89.38 80 GLU A CA 1
ATOM 612 C C . GLU A 1 80 ? 20.527 -8.215 -1.767 1.00 89.38 80 GLU A C 1
ATOM 614 O O . GLU A 1 80 ? 21.569 -7.569 -1.624 1.00 89.38 80 GLU A O 1
ATOM 619 N N . GLU A 1 81 ? 20.056 -8.519 -2.977 1.00 88.62 81 GLU A N 1
ATOM 620 C CA . GLU A 1 81 ? 20.717 -8.086 -4.210 1.00 88.62 81 GLU A CA 1
ATOM 621 C C . GLU A 1 81 ? 20.536 -6.578 -4.414 1.00 88.62 81 GLU A C 1
ATOM 623 O O . GLU A 1 81 ? 21.508 -5.872 -4.718 1.00 88.62 81 GLU A O 1
ATOM 628 N N . ASP A 1 82 ? 19.334 -6.071 -4.134 1.00 87.75 82 ASP A N 1
ATOM 629 C CA . ASP A 1 82 ? 19.013 -4.647 -4.137 1.00 87.75 82 ASP A CA 1
ATOM 630 C C . ASP A 1 82 ? 19.906 -3.876 -3.164 1.00 87.75 82 ASP A C 1
ATOM 632 O O . ASP A 1 82 ? 20.491 -2.859 -3.537 1.00 87.75 82 ASP A O 1
ATOM 636 N N . LYS A 1 83 ? 20.081 -4.361 -1.927 1.00 89.81 83 LYS A N 1
ATOM 637 C CA . LYS A 1 83 ? 20.946 -3.709 -0.924 1.00 89.81 83 LYS A CA 1
ATOM 638 C C . LYS A 1 83 ? 22.379 -3.548 -1.431 1.00 89.81 83 LYS A C 1
ATOM 640 O O . LYS A 1 83 ? 22.953 -2.462 -1.321 1.00 89.81 83 LYS A O 1
ATOM 645 N N . ILE A 1 84 ? 22.938 -4.597 -2.039 1.00 91.94 84 ILE A N 1
ATOM 646 C CA . ILE A 1 84 ? 24.293 -4.575 -2.613 1.00 91.94 84 ILE A CA 1
ATOM 647 C C . ILE A 1 84 ? 24.377 -3.579 -3.780 1.00 91.94 84 ILE A C 1
ATOM 649 O O . ILE A 1 84 ? 25.387 -2.882 -3.941 1.00 91.94 84 ILE A O 1
ATOM 653 N N . ALA A 1 85 ? 23.351 -3.517 -4.631 1.00 90.31 85 ALA A N 1
ATOM 654 C CA . ALA A 1 85 ? 23.306 -2.585 -5.754 1.00 90.31 85 ALA A CA 1
ATOM 655 C C . ALA A 1 85 ? 23.181 -1.127 -5.284 1.00 90.31 85 ALA A C 1
ATOM 657 O O . ALA A 1 85 ? 23.917 -0.257 -5.761 1.00 90.31 85 ALA A O 1
ATOM 658 N N . VAL A 1 86 ? 22.305 -0.872 -4.312 1.00 90.06 86 VAL A N 1
ATOM 659 C CA . VAL A 1 86 ? 22.065 0.442 -3.708 1.00 90.06 86 VAL A CA 1
ATOM 660 C C . VAL A 1 86 ? 23.335 0.973 -3.059 1.00 90.06 86 VAL A C 1
ATOM 662 O O . VAL A 1 86 ? 23.710 2.106 -3.348 1.00 90.06 86 VAL A O 1
ATOM 665 N N . GLU A 1 87 ? 24.058 0.163 -2.281 1.00 92.00 87 GLU A N 1
ATOM 666 C CA . GLU A 1 87 ? 25.317 0.581 -1.647 1.00 92.00 87 GLU A CA 1
ATOM 667 C C . GLU A 1 87 ? 26.345 1.059 -2.691 1.00 92.00 87 GLU A C 1
ATOM 669 O O . GLU A 1 87 ? 26.938 2.138 -2.570 1.00 92.00 87 GLU A O 1
ATOM 674 N N . LYS A 1 88 ? 26.507 0.299 -3.785 1.00 94.31 88 LYS A N 1
ATOM 675 C CA . LYS A 1 88 ? 27.402 0.668 -4.896 1.00 94.31 88 LYS A CA 1
ATOM 676 C C . LYS A 1 88 ? 26.969 1.968 -5.574 1.00 94.31 88 LYS A C 1
ATOM 678 O O . LYS A 1 88 ? 27.815 2.797 -5.921 1.00 94.31 88 LYS A O 1
ATOM 683 N N . LEU A 1 89 ? 25.667 2.147 -5.795 1.00 92.88 89 LEU A N 1
ATOM 684 C CA . LEU A 1 89 ? 25.118 3.319 -6.476 1.00 92.88 89 LEU A CA 1
ATOM 685 C C . LEU A 1 89 ? 25.161 4.571 -5.597 1.00 92.88 89 LEU A C 1
ATOM 687 O O . LEU A 1 89 ? 25.518 5.635 -6.098 1.00 92.88 89 LEU A O 1
ATOM 691 N N . GLN A 1 90 ? 24.914 4.447 -4.294 1.00 92.62 90 GLN A N 1
ATOM 692 C CA . GLN A 1 90 ? 25.077 5.534 -3.328 1.00 92.62 90 GLN A CA 1
ATOM 693 C C . GLN A 1 90 ? 26.527 6.019 -3.269 1.00 92.62 90 GLN A C 1
ATOM 695 O O . GLN A 1 90 ? 26.769 7.224 -3.302 1.00 92.62 90 GLN A O 1
ATOM 700 N N . ALA A 1 91 ? 27.500 5.101 -3.249 1.00 94.38 91 ALA A N 1
ATOM 701 C CA . ALA A 1 91 ? 28.916 5.465 -3.273 1.00 94.38 91 ALA A CA 1
ATOM 702 C C . ALA A 1 91 ? 29.299 6.221 -4.560 1.00 94.38 91 ALA A C 1
ATOM 704 O O . ALA A 1 91 ? 30.113 7.144 -4.531 1.00 94.38 91 ALA A O 1
ATOM 705 N N . LYS A 1 92 ? 28.693 5.850 -5.694 1.00 96.06 92 LYS A N 1
ATOM 706 C CA . LYS A 1 92 ? 28.917 6.497 -6.994 1.00 96.06 92 LYS A CA 1
ATOM 707 C C . LYS A 1 92 ? 28.199 7.846 -7.125 1.00 96.06 92 LYS A C 1
ATOM 709 O O . LYS A 1 92 ? 28.711 8.744 -7.793 1.00 96.06 92 LYS A O 1
ATOM 714 N N . TYR A 1 93 ? 27.030 7.988 -6.508 1.00 94.88 93 TYR A N 1
ATOM 715 C CA . TYR A 1 93 ? 26.142 9.145 -6.620 1.00 94.88 93 TYR A CA 1
ATOM 716 C C . TYR A 1 93 ? 25.723 9.643 -5.223 1.00 94.88 93 TYR A C 1
ATOM 718 O O . TYR A 1 93 ? 24.555 9.540 -4.848 1.00 94.88 93 TYR A O 1
ATOM 726 N N . PRO A 1 94 ? 26.649 10.229 -4.445 1.00 91.69 94 PRO A N 1
ATOM 727 C CA . PRO A 1 94 ? 26.435 10.519 -3.022 1.00 91.69 94 PRO A CA 1
ATOM 728 C C . PRO A 1 94 ? 25.368 11.586 -2.738 1.00 91.69 94 PRO A C 1
ATOM 730 O O . PRO A 1 94 ? 24.922 11.728 -1.605 1.00 91.69 94 PRO A O 1
ATOM 733 N N . THR A 1 95 ? 24.961 12.361 -3.747 1.00 93.81 95 THR A N 1
ATOM 734 C CA . THR A 1 95 ? 23.902 13.376 -3.629 1.00 93.81 95 THR A CA 1
ATOM 735 C C . THR A 1 95 ? 22.517 12.842 -3.990 1.00 93.81 95 THR A C 1
ATOM 737 O O . THR A 1 95 ? 21.536 13.572 -3.864 1.00 93.81 95 THR A O 1
ATOM 740 N N . ALA A 1 96 ? 22.426 11.614 -4.505 1.00 90.81 96 ALA A N 1
ATOM 741 C CA . ALA A 1 96 ? 21.158 10.993 -4.853 1.00 90.81 96 ALA A CA 1
ATOM 742 C C . ALA A 1 96 ? 20.535 10.333 -3.621 1.00 90.81 96 ALA A C 1
ATOM 744 O O . ALA A 1 96 ? 21.222 9.725 -2.800 1.00 90.81 96 ALA A O 1
ATOM 745 N N . MET A 1 97 ? 19.213 10.439 -3.510 1.00 88.31 97 MET A N 1
ATOM 746 C CA . MET A 1 97 ? 18.489 9.791 -2.425 1.00 88.31 97 MET A CA 1
ATOM 747 C C . MET A 1 97 ? 18.465 8.267 -2.643 1.00 88.31 97 MET A C 1
ATOM 749 O O . MET A 1 97 ? 18.221 7.833 -3.769 1.00 88.31 97 MET A O 1
ATOM 753 N N . PRO A 1 98 ? 18.660 7.441 -1.598 1.00 85.19 98 PRO A N 1
ATOM 754 C CA . PRO A 1 98 ? 18.854 5.994 -1.758 1.00 85.19 98 PRO A CA 1
ATOM 755 C C . PRO A 1 98 ? 17.666 5.271 -2.401 1.00 85.19 98 PRO A C 1
ATOM 757 O O . PRO A 1 98 ? 17.859 4.356 -3.197 1.00 85.19 98 PRO A O 1
ATOM 760 N N . TYR A 1 99 ? 16.442 5.724 -2.109 1.00 84.38 99 TYR A N 1
ATOM 761 C CA . TYR A 1 99 ? 15.218 5.133 -2.651 1.00 84.38 99 TYR A CA 1
ATOM 762 C C . TYR A 1 99 ? 15.102 5.268 -4.176 1.00 84.38 99 TYR A C 1
ATOM 764 O O . TYR A 1 99 ? 14.359 4.517 -4.799 1.00 84.38 99 TYR A O 1
ATOM 772 N N . PHE A 1 100 ? 15.834 6.199 -4.806 1.00 89.94 100 PHE A N 1
ATOM 773 C CA . PHE A 1 100 ? 15.882 6.253 -6.266 1.00 89.94 100 PHE A CA 1
ATOM 774 C C . PHE A 1 100 ? 16.521 4.997 -6.852 1.00 89.94 100 PHE A C 1
ATOM 776 O O . PHE A 1 100 ? 16.130 4.590 -7.935 1.00 89.94 100 PHE A O 1
ATOM 783 N N . PHE A 1 101 ? 17.473 4.380 -6.149 1.00 90.94 101 PHE A N 1
ATOM 784 C CA . PHE A 1 101 ? 18.153 3.179 -6.626 1.00 90.94 101 PHE A CA 1
ATOM 785 C C . PHE A 1 101 ? 17.343 1.913 -6.380 1.00 90.94 101 PHE A C 1
ATOM 787 O O . PHE A 1 101 ? 17.322 1.054 -7.251 1.00 90.94 101 PHE A O 1
ATOM 794 N N . THR A 1 102 ? 16.646 1.816 -5.243 1.00 88.06 102 THR A N 1
ATOM 795 C CA . THR A 1 102 ? 15.765 0.669 -4.969 1.00 88.06 102 THR A CA 1
ATOM 796 C C . THR A 1 102 ? 14.581 0.621 -5.931 1.00 88.06 102 THR A C 1
ATOM 798 O O . THR A 1 102 ? 14.151 -0.455 -6.313 1.00 88.06 102 THR A O 1
ATOM 801 N N . GLN A 1 103 ? 14.063 1.778 -6.350 1.00 88.38 103 GLN A N 1
ATOM 802 C CA . GLN A 1 103 ? 12.880 1.856 -7.212 1.00 88.38 103 GLN A CA 1
ATOM 803 C C . GLN A 1 103 ? 13.209 1.902 -8.713 1.00 88.38 103 GLN A C 1
ATOM 805 O O . GLN A 1 103 ? 12.303 1.757 -9.534 1.00 88.38 103 GLN A O 1
ATOM 810 N N . ASP A 1 104 ? 14.466 2.145 -9.105 1.00 89.75 104 ASP A N 1
ATOM 811 C CA . ASP A 1 104 ? 14.846 2.307 -10.519 1.00 89.75 104 ASP A CA 1
ATOM 812 C C . ASP A 1 104 ? 14.427 1.114 -11.402 1.00 89.75 104 ASP A C 1
ATOM 814 O O . ASP A 1 104 ? 13.786 1.360 -12.431 1.00 89.75 104 ASP A O 1
ATOM 818 N N . PRO A 1 105 ? 14.661 -0.158 -11.008 1.00 88.56 105 PRO A N 1
ATOM 819 C CA . PRO A 1 105 ? 14.253 -1.309 -11.817 1.00 88.56 105 PRO A CA 1
ATOM 820 C C . PRO A 1 105 ? 12.737 -1.373 -12.059 1.00 88.56 105 PRO A C 1
ATOM 822 O O . PRO A 1 105 ? 12.287 -1.651 -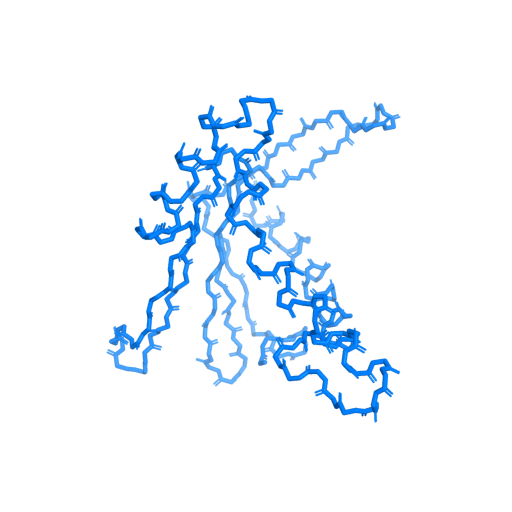13.178 1.00 88.56 105 PRO A O 1
ATOM 825 N N . ASP A 1 106 ? 11.940 -1.042 -11.040 1.00 88.38 106 ASP A N 1
ATOM 826 C CA . ASP A 1 106 ? 10.482 -0.986 -11.147 1.00 88.38 106 ASP A CA 1
ATOM 827 C C . ASP A 1 106 ? 10.041 0.138 -12.090 1.00 88.38 106 ASP A C 1
ATOM 829 O O . ASP A 1 106 ? 9.202 -0.070 -12.971 1.00 88.38 106 ASP A O 1
ATOM 833 N N . TYR A 1 107 ? 10.645 1.327 -11.983 1.00 91.81 107 TYR A N 1
ATOM 834 C CA . TYR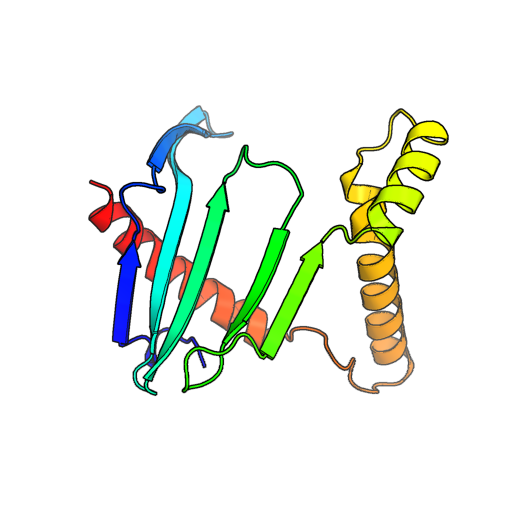 A 1 107 ? 10.344 2.442 -12.884 1.00 91.81 107 TYR A CA 1
ATOM 835 C C . TYR A 1 107 ? 10.729 2.151 -14.335 1.00 91.81 107 TYR A C 1
ATOM 837 O O . TYR A 1 107 ? 10.005 2.572 -15.242 1.00 91.81 107 TYR A O 1
ATOM 845 N N . VAL A 1 108 ? 11.846 1.461 -14.578 1.00 93.94 108 VAL A N 1
ATOM 846 C CA . VAL A 1 108 ? 12.226 0.999 -15.922 1.00 93.94 108 VAL A CA 1
ATOM 847 C C . VAL A 1 108 ? 11.163 0.041 -16.454 1.00 93.94 108 VAL A C 1
ATOM 849 O O . VAL A 1 108 ? 10.612 0.289 -17.527 1.00 93.94 108 VAL A O 1
ATOM 852 N N . THR A 1 109 ? 10.780 -0.965 -15.663 1.00 93.06 109 THR A N 1
ATOM 853 C CA . THR A 1 109 ? 9.754 -1.952 -16.032 1.00 93.06 109 THR A CA 1
ATOM 854 C C . THR A 1 109 ? 8.420 -1.289 -16.383 1.00 93.06 109 THR A C 1
ATOM 856 O O . THR A 1 109 ? 7.820 -1.591 -17.418 1.00 93.06 109 THR A O 1
ATOM 859 N N . VAL A 1 110 ? 7.956 -0.341 -15.561 1.00 94.25 110 VAL A N 1
ATOM 860 C CA . VAL A 1 110 ? 6.718 0.408 -15.823 1.00 94.25 110 VAL A CA 1
ATOM 861 C C . VAL A 1 110 ? 6.829 1.198 -17.128 1.00 94.25 110 VAL A C 1
ATOM 863 O O . VAL A 1 110 ? 5.932 1.119 -17.968 1.00 94.25 110 VAL A O 1
ATOM 866 N N . LYS A 1 111 ? 7.928 1.934 -17.339 1.00 95.12 111 LYS A N 1
ATOM 867 C CA . LYS A 1 111 ? 8.131 2.739 -18.555 1.00 95.12 111 LYS A CA 1
ATOM 868 C C . LYS A 1 111 ? 8.148 1.876 -19.811 1.00 95.12 111 LYS A C 1
ATOM 870 O O . LYS A 1 111 ? 7.498 2.237 -20.788 1.00 95.12 111 LYS A O 1
ATOM 875 N N . GLU A 1 112 ? 8.850 0.747 -19.788 1.00 95.88 112 GLU A N 1
ATOM 876 C CA . GLU A 1 112 ? 8.935 -0.170 -20.927 1.00 95.88 112 GLU A CA 1
ATOM 877 C C . GLU A 1 112 ? 7.567 -0.754 -21.285 1.00 95.88 112 GLU A C 1
ATOM 879 O O . GLU A 1 112 ? 7.167 -0.721 -22.451 1.00 95.88 112 GLU A O 1
ATOM 884 N N . ARG A 1 113 ? 6.805 -1.220 -20.287 1.00 95.62 113 ARG A N 1
ATOM 885 C CA . ARG A 1 113 ? 5.465 -1.786 -20.501 1.00 95.62 113 ARG A CA 1
ATOM 886 C C . ARG A 1 113 ? 4.477 -0.746 -21.030 1.00 95.62 113 ARG A C 1
ATOM 888 O O . ARG A 1 113 ? 3.757 -1.022 -21.989 1.00 95.62 113 ARG A O 1
ATOM 895 N N . VAL A 1 114 ? 4.476 0.467 -20.471 1.00 94.81 114 VAL A N 1
ATOM 896 C CA . VAL A 1 114 ? 3.612 1.565 -20.944 1.00 94.81 114 VAL A CA 1
ATOM 897 C C . VAL A 1 114 ? 4.004 2.020 -22.353 1.00 94.81 114 VAL A C 1
ATOM 899 O O . VAL A 1 114 ? 3.131 2.240 -23.198 1.00 94.81 114 VAL A O 1
ATOM 902 N N . ALA A 1 115 ? 5.303 2.144 -22.638 1.00 96.19 115 ALA A N 1
ATOM 903 C CA . ALA A 1 115 ? 5.788 2.518 -23.963 1.00 96.19 115 ALA A CA 1
ATOM 904 C C . ALA A 1 115 ? 5.412 1.464 -25.013 1.00 96.19 115 ALA A C 1
ATOM 906 O O . ALA A 1 115 ? 4.939 1.824 -26.092 1.00 96.19 115 ALA A O 1
ATOM 907 N N . LYS A 1 116 ? 5.546 0.172 -24.681 1.00 96.50 116 LYS A N 1
ATOM 908 C CA . LYS A 1 116 ? 5.117 -0.937 -25.542 1.00 96.50 116 LYS A CA 1
ATOM 909 C C . LYS A 1 116 ? 3.620 -0.855 -25.839 1.00 96.50 116 LYS A C 1
ATOM 911 O O . LYS A 1 116 ? 3.259 -0.830 -27.011 1.00 96.50 116 LYS A O 1
ATOM 916 N N . PHE A 1 117 ? 2.774 -0.716 -24.815 1.00 95.75 117 PHE A N 1
ATOM 917 C CA . PHE A 1 117 ? 1.327 -0.556 -25.002 1.00 95.75 117 PHE A CA 1
ATOM 918 C C . PHE A 1 117 ? 0.989 0.633 -25.907 1.00 95.75 117 PHE A C 1
ATOM 920 O O . PHE A 1 117 ? 0.186 0.507 -26.826 1.00 95.75 117 PHE A O 1
ATOM 927 N N . THR A 1 118 ? 1.656 1.770 -25.710 1.00 95.88 118 THR A N 1
ATOM 928 C CA . THR A 1 118 ? 1.455 2.963 -26.548 1.00 95.88 118 THR A CA 1
ATOM 929 C C . THR A 1 118 ? 1.832 2.706 -28.010 1.00 95.88 118 THR A C 1
ATOM 931 O O . THR A 1 118 ? 1.159 3.192 -28.917 1.00 95.88 118 THR A O 1
ATOM 934 N N . ALA A 1 119 ? 2.905 1.951 -28.251 1.00 97.62 119 ALA A N 1
ATOM 935 C CA . ALA A 1 119 ? 3.414 1.687 -29.592 1.00 97.62 119 ALA A CA 1
ATOM 936 C C . ALA A 1 119 ? 2.634 0.595 -30.342 1.00 97.62 119 ALA A C 1
ATOM 938 O O . ALA A 1 119 ? 2.519 0.669 -31.565 1.00 97.62 119 ALA A O 1
ATOM 939 N N . THR A 1 120 ? 2.131 -0.426 -29.641 1.00 97.19 120 THR A N 1
ATOM 940 C CA . THR A 1 120 ? 1.563 -1.634 -30.269 1.00 97.19 120 THR A CA 1
ATOM 941 C C . THR A 1 120 ? 0.080 -1.852 -29.983 1.00 97.19 120 THR A C 1
ATOM 943 O O . THR A 1 120 ? -0.560 -2.634 -30.683 1.00 97.19 120 THR A O 1
ATOM 946 N N . GLY A 1 121 ? -0.475 -1.193 -28.964 1.00 94.56 121 GLY A N 1
ATOM 947 C CA . GLY A 1 121 ? -1.813 -1.470 -28.439 1.00 94.56 121 GLY A CA 1
ATOM 948 C C . GLY A 1 121 ? -1.916 -2.764 -27.620 1.00 94.56 121 GLY A C 1
ATOM 949 O O . GLY A 1 121 ? -3.008 -3.099 -27.172 1.00 94.56 121 GLY A O 1
ATOM 950 N N . GLU A 1 122 ? -0.813 -3.491 -27.411 1.00 93.25 122 GLU A N 1
ATOM 951 C CA . GLU A 1 122 ? -0.777 -4.696 -26.572 1.00 93.25 122 GLU A CA 1
ATOM 952 C C . GLU A 1 122 ? -0.842 -4.313 -25.090 1.00 93.25 122 GLU A C 1
ATOM 954 O O . GLU A 1 122 ? -0.025 -3.521 -24.621 1.00 93.25 122 GLU A O 1
ATOM 959 N N . GLU A 1 123 ? -1.816 -4.860 -24.361 1.00 90.88 123 GLU A N 1
ATOM 960 C CA . GLU A 1 123 ? -2.069 -4.509 -22.963 1.00 90.88 123 GLU A CA 1
ATOM 961 C C . GLU A 1 123 ? -0.823 -4.692 -22.083 1.00 90.88 123 GLU A C 1
ATOM 963 O O . GLU A 1 123 ? -0.107 -5.693 -22.158 1.00 90.88 123 GLU A O 1
ATOM 968 N N . ALA A 1 124 ? -0.558 -3.699 -21.233 1.00 92.31 124 ALA A N 1
ATOM 969 C CA . ALA A 1 124 ? 0.582 -3.707 -20.332 1.00 92.31 124 ALA A CA 1
ATOM 970 C C . ALA A 1 124 ? 0.308 -4.603 -19.113 1.00 92.31 124 ALA A C 1
ATOM 972 O O . ALA A 1 124 ? -0.195 -4.145 -18.085 1.00 92.31 124 ALA A O 1
ATOM 973 N N . GLU A 1 125 ? 0.654 -5.885 -19.231 1.00 90.94 125 GLU A N 1
ATOM 974 C CA . GLU A 1 125 ? 0.488 -6.870 -18.159 1.00 90.94 125 GLU A CA 1
ATOM 975 C C . GLU A 1 125 ? 1.138 -6.411 -16.841 1.00 90.94 125 GLU A C 1
ATOM 977 O O . GLU A 1 125 ? 2.243 -5.859 -16.808 1.00 90.94 125 GLU A O 1
ATOM 982 N N . GLY A 1 126 ? 0.445 -6.657 -15.728 1.00 88.94 126 GLY A N 1
ATOM 983 C CA . GLY A 1 126 ? 0.941 -6.373 -14.381 1.00 88.94 126 GLY A CA 1
ATOM 984 C C . GLY A 1 126 ? 0.958 -4.892 -13.997 1.00 88.94 126 GLY A C 1
ATOM 985 O O . GLY A 1 126 ? 1.488 -4.564 -12.939 1.00 88.94 126 GLY A O 1
ATOM 986 N N . LEU A 1 127 ? 0.389 -3.997 -14.812 1.00 91.94 127 LEU A N 1
ATOM 987 C CA . LEU A 1 127 ? 0.181 -2.600 -14.433 1.00 91.94 127 LEU A CA 1
ATOM 988 C C . LEU A 1 127 ? -1.242 -2.370 -13.921 1.00 91.94 127 LEU A C 1
ATOM 990 O O . LEU A 1 127 ? -2.219 -2.877 -14.472 1.00 91.94 127 LEU A O 1
ATOM 994 N N . ALA A 1 128 ? -1.363 -1.564 -12.867 1.00 91.50 128 ALA A N 1
ATOM 995 C CA . ALA A 1 128 ? -2.661 -1.141 -12.362 1.00 91.50 128 ALA A CA 1
ATOM 996 C C . ALA A 1 128 ? -3.373 -0.249 -13.391 1.00 91.50 128 ALA A C 1
ATOM 998 O O . ALA A 1 128 ? -2.803 0.711 -13.911 1.00 91.50 128 ALA A O 1
ATOM 999 N N . THR A 1 129 ? -4.643 -0.547 -13.664 1.00 92.31 129 THR A N 1
ATOM 1000 C CA . THR A 1 129 ? -5.477 0.275 -14.548 1.00 92.31 129 THR A CA 1
ATOM 1001 C C . THR A 1 129 ? -6.008 1.511 -13.817 1.00 92.31 129 THR A C 1
ATOM 1003 O O . THR A 1 129 ? -6.009 1.579 -12.586 1.00 92.31 129 THR A O 1
ATOM 1006 N N . ILE A 1 130 ? -6.555 2.477 -14.564 1.00 93.06 130 ILE A N 1
ATOM 1007 C CA . ILE A 1 130 ? -7.254 3.634 -13.974 1.00 93.06 130 ILE A CA 1
ATOM 1008 C C . ILE A 1 130 ? -8.406 3.177 -13.067 1.00 93.06 130 ILE A C 1
ATOM 1010 O O . ILE A 1 130 ? -8.616 3.761 -12.008 1.00 93.06 130 ILE A O 1
ATOM 1014 N N . GLY A 1 131 ? -9.122 2.109 -13.438 1.00 94.88 131 GLY A N 1
ATOM 1015 C CA . GLY A 1 131 ? -10.178 1.539 -12.598 1.00 94.88 131 GLY A CA 1
ATOM 1016 C C . GLY A 1 131 ? -9.648 1.070 -11.241 1.00 94.88 131 GLY A C 1
ATOM 1017 O O . GLY A 1 131 ? -10.229 1.400 -10.212 1.00 94.88 131 GLY A O 1
ATOM 1018 N N . VAL A 1 132 ? -8.498 0.387 -11.222 1.00 94.38 132 VAL A N 1
ATOM 1019 C CA . VAL A 1 132 ? -7.832 -0.028 -9.974 1.00 94.38 132 VAL A CA 1
ATOM 1020 C C . VAL A 1 132 ? -7.412 1.182 -9.135 1.00 94.38 132 VAL A C 1
ATOM 1022 O O . VAL A 1 132 ? -7.589 1.167 -7.917 1.00 94.38 132 VAL A O 1
ATOM 1025 N N . ALA A 1 133 ? -6.900 2.243 -9.767 1.00 95.06 133 ALA A N 1
ATOM 1026 C CA . ALA A 1 133 ? -6.527 3.471 -9.066 1.00 95.06 133 ALA A CA 1
ATOM 1027 C C . ALA A 1 133 ? -7.743 4.153 -8.413 1.00 95.06 133 ALA A C 1
ATOM 1029 O O . ALA A 1 133 ? -7.681 4.541 -7.247 1.00 95.06 133 ALA A O 1
ATOM 1030 N N . VAL A 1 134 ? -8.866 4.245 -9.136 1.00 97.06 134 VAL A N 1
ATOM 1031 C CA . VAL A 1 134 ? -10.122 4.801 -8.611 1.00 97.06 134 VAL A CA 1
ATOM 1032 C C . VAL A 1 134 ? -10.629 3.979 -7.428 1.00 97.06 134 VAL A C 1
ATOM 1034 O O . VAL A 1 134 ? -10.925 4.549 -6.381 1.00 97.06 134 VAL A O 1
ATOM 1037 N N . GLU A 1 135 ? -10.686 2.652 -7.549 1.00 96.94 135 GLU A N 1
ATOM 1038 C CA . GLU A 1 135 ? -11.154 1.790 -6.457 1.00 96.94 135 GLU A CA 1
ATOM 1039 C C . GLU A 1 135 ? -10.242 1.862 -5.225 1.00 96.94 135 GLU A C 1
ATOM 1041 O O . GLU A 1 135 ? -10.733 1.941 -4.099 1.00 96.94 135 GLU A O 1
ATOM 1046 N N . THR A 1 136 ? -8.923 1.929 -5.423 1.00 96.25 136 THR A N 1
ATOM 1047 C CA . THR A 1 136 ? -7.958 2.114 -4.328 1.00 96.25 136 THR A CA 1
ATOM 1048 C C . THR A 1 136 ? -8.203 3.426 -3.580 1.00 96.25 136 THR A C 1
ATOM 1050 O O . THR A 1 136 ? -8.252 3.429 -2.350 1.00 96.25 136 THR A O 1
ATOM 1053 N N . LEU A 1 137 ? -8.422 4.532 -4.302 1.00 98.00 137 LEU A N 1
ATOM 1054 C CA . LEU A 1 137 ? -8.740 5.824 -3.687 1.00 98.00 137 LEU A CA 1
ATOM 1055 C C . LEU A 1 137 ? -10.068 5.783 -2.927 1.00 98.00 137 LEU A C 1
ATOM 1057 O O . LEU A 1 137 ? -10.142 6.279 -1.808 1.00 98.00 137 LEU A O 1
ATOM 1061 N N . ARG A 1 138 ? -11.104 5.144 -3.485 1.00 98.25 138 ARG A N 1
ATOM 1062 C CA . ARG A 1 138 ? -12.396 4.977 -2.798 1.00 98.25 138 ARG A CA 1
ATOM 1063 C C . ARG A 1 138 ? -12.240 4.226 -1.478 1.00 98.25 138 ARG A C 1
ATOM 1065 O O . ARG A 1 138 ? -12.841 4.623 -0.483 1.00 98.25 138 ARG A O 1
ATOM 1072 N N . VAL A 1 139 ? -11.431 3.165 -1.459 1.00 98.00 139 VAL A N 1
ATOM 1073 C CA . VAL A 1 139 ? -11.117 2.421 -0.233 1.00 98.00 139 VAL A CA 1
ATOM 1074 C C . VAL A 1 139 ? -10.359 3.307 0.759 1.00 98.00 139 VAL A C 1
ATOM 1076 O O . VAL A 1 139 ? -10.755 3.368 1.917 1.00 98.00 139 VAL A O 1
ATOM 1079 N N . ALA A 1 140 ? -9.330 4.042 0.330 1.00 97.44 140 ALA A N 1
ATOM 1080 C CA . ALA A 1 140 ? -8.573 4.934 1.214 1.00 97.44 140 ALA A CA 1
ATOM 1081 C C . ALA A 1 140 ? -9.459 6.020 1.861 1.00 97.44 140 ALA A C 1
ATOM 1083 O O . ALA A 1 140 ? -9.426 6.202 3.080 1.00 97.44 140 ALA A O 1
ATOM 1084 N N . GLU A 1 141 ? -10.305 6.681 1.068 1.00 98.12 141 GLU A N 1
ATOM 1085 C CA . GLU A 1 141 ? -11.256 7.700 1.538 1.00 98.12 141 GLU A CA 1
ATOM 1086 C C . GLU A 1 141 ? -12.318 7.116 2.480 1.00 98.12 141 GLU A C 1
ATOM 1088 O O . GLU A 1 141 ? -12.714 7.751 3.453 1.00 98.12 141 GLU A O 1
ATOM 1093 N N . TYR A 1 142 ? -12.763 5.881 2.230 1.00 98.31 142 TYR A N 1
ATOM 1094 C CA . TYR A 1 142 ? -13.699 5.180 3.108 1.00 98.31 142 TYR A CA 1
ATOM 1095 C C . TYR A 1 142 ? -13.068 4.811 4.459 1.00 98.31 142 TYR A C 1
ATOM 1097 O O . TYR A 1 142 ? -13.698 4.966 5.505 1.00 98.31 142 TYR A O 1
ATOM 1105 N N . LEU A 1 143 ? -11.824 4.324 4.449 1.00 98.25 143 LEU A N 1
ATOM 1106 C CA . LEU A 1 143 ? -11.142 3.832 5.646 1.00 98.25 143 LEU A CA 1
ATOM 1107 C C . LEU A 1 143 ? -10.646 4.955 6.555 1.00 98.25 143 LEU A C 1
ATOM 1109 O O . LEU A 1 143 ? -10.734 4.822 7.773 1.00 98.25 143 LEU A O 1
ATOM 1113 N N . THR A 1 144 ? -10.147 6.052 5.983 1.00 97.75 144 THR A N 1
ATOM 1114 C CA . THR A 1 144 ? -9.536 7.164 6.730 1.00 97.75 144 THR A CA 1
ATOM 1115 C C . THR A 1 144 ? -10.390 7.644 7.913 1.00 97.75 144 THR A C 1
ATOM 1117 O O . THR A 1 144 ? -9.921 7.538 9.047 1.00 97.75 144 THR A O 1
ATOM 1120 N N . PRO A 1 145 ? -11.650 8.094 7.737 1.00 97.81 145 PRO A N 1
ATOM 1121 C CA . PRO A 1 145 ? -12.449 8.585 8.860 1.00 97.81 145 PRO A CA 1
ATOM 1122 C C . PRO A 1 145 ? -12.779 7.492 9.887 1.00 97.81 145 PRO A C 1
ATOM 1124 O O . PRO A 1 145 ?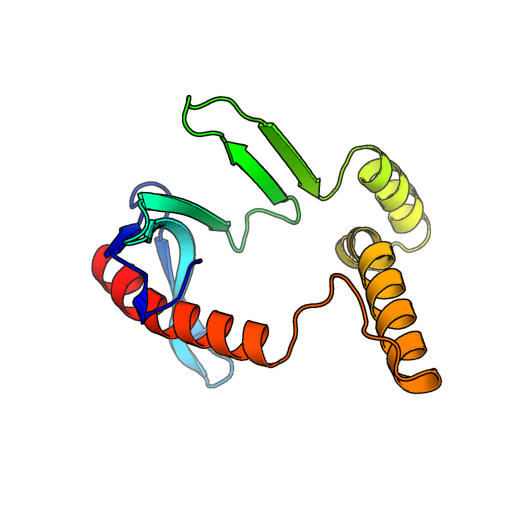 -12.857 7.784 11.079 1.00 97.81 145 PRO A O 1
ATOM 1127 N N . LEU A 1 146 ? -12.940 6.235 9.454 1.00 98.31 146 LEU A N 1
ATOM 1128 C CA . LEU A 1 146 ? -13.214 5.107 10.350 1.00 98.31 146 LEU A CA 1
ATOM 1129 C C . LEU A 1 146 ? -12.012 4.800 11.245 1.00 98.31 146 LEU A C 1
ATOM 1131 O O . LEU A 1 146 ? -12.171 4.589 12.444 1.00 98.31 146 LEU A O 1
ATOM 1135 N N . LEU A 1 147 ? -10.813 4.790 10.665 1.00 98.44 147 LEU A N 1
ATOM 1136 C CA . LEU A 1 147 ? -9.568 4.546 11.384 1.00 98.44 147 LEU A CA 1
ATOM 1137 C C . LEU A 1 147 ? -9.229 5.714 12.315 1.00 98.44 147 LEU A C 1
ATOM 1139 O O . LEU A 1 147 ? -8.868 5.478 13.464 1.00 98.44 147 LEU A O 1
ATOM 1143 N N . MET A 1 148 ? -9.417 6.962 11.871 1.00 97.75 148 MET A N 1
ATOM 1144 C CA . MET A 1 148 ? -9.228 8.137 12.731 1.00 97.75 148 MET A CA 1
ATOM 1145 C C . MET A 1 148 ? -10.155 8.097 13.950 1.00 97.75 148 MET A C 1
ATOM 1147 O O . MET A 1 148 ? -9.717 8.408 15.052 1.00 97.75 148 MET A O 1
ATOM 1151 N N . GLU A 1 149 ? -11.421 7.702 13.778 1.00 98.06 149 GLU A N 1
ATOM 1152 C CA . GLU A 1 149 ? -12.365 7.569 14.893 1.00 98.06 149 GLU A CA 1
ATOM 1153 C C . GLU A 1 149 ? -11.945 6.477 15.883 1.00 98.06 149 GLU A C 1
ATOM 1155 O O . GLU A 1 149 ? -12.063 6.664 17.089 1.00 98.06 149 GLU A O 1
ATOM 1160 N N . GLN A 1 150 ? -11.398 5.359 15.399 1.00 98.12 150 GLN A N 1
ATOM 1161 C CA . GLN A 1 150 ? -10.901 4.291 16.271 1.00 98.12 150 GLN A CA 1
ATOM 1162 C C . GLN A 1 150 ? -9.682 4.707 17.106 1.00 98.12 150 GLN A C 1
ATOM 1164 O O . GLN A 1 150 ? -9.459 4.114 18.162 1.00 98.12 150 GLN A O 1
ATOM 1169 N N . LEU A 1 151 ? -8.895 5.686 16.653 1.00 96.81 151 LEU A N 1
ATOM 1170 C CA . LEU A 1 151 ? -7.688 6.165 17.341 1.00 96.81 151 LEU A CA 1
ATOM 1171 C C . LEU A 1 151 ? -7.923 7.372 18.261 1.00 96.81 151 LEU A C 1
ATOM 1173 O O . LEU A 1 151 ? -6.970 7.839 18.885 1.00 96.81 151 LEU A O 1
ATOM 1177 N N . LYS A 1 152 ? -9.155 7.881 18.346 1.00 92.06 152 LYS A N 1
ATOM 1178 C CA . LYS A 1 152 ? -9.555 8.838 19.388 1.00 92.06 152 LYS A CA 1
ATOM 1179 C C . LYS A 1 152 ? -9.767 8.130 20.726 1.00 92.06 152 LYS A C 1
ATOM 1181 O O . LYS A 1 152 ? -9.525 8.800 21.752 1.00 92.06 152 LYS A O 1
#

pLDDT: mean 93.92, std 3.84, range [81.5, 98.56]